Protein AF-0000000078827181 (afdb_homodimer)

pLDDT: mean 88.27, std 20.68, range [28.55, 98.75]

Foldseek 3Di:
DFWPLVLVQVCCCVPVVNDLVVVCVQLVHDSVLSVVCNVPRPNDDPSNLVSLVVSCVVVVHDSVSTGDDDDPPPPPPPPPPPPD/DFWPLVLVQVCCCVPVVNDLVVVCVQLVHDSVLSVVCNVPRPNDDPSNLVSLVVSCVVVVHDSPSTGDDDDPPPPPPPPPPPPD

Structure (mmCIF, N/CA/C/O backbone):
data_AF-0000000078827181-model_v1
#
loop_
_entity.id
_entity.type
_entity.pdbx_description
1 polymer 'Transcriptional regulator'
#
loop_
_atom_site.group_PDB
_atom_site.id
_atom_site.type_symbol
_atom_site.label_atom_id
_atom_site.label_alt_id
_atom_site.label_comp_id
_atom_site.label_asym_id
_atom_site.label_entity_id
_atom_site.label_seq_id
_atom_site.pdbx_PDB_ins_code
_atom_site.Cartn_x
_atom_site.Cartn_y
_atom_site.Cartn_z
_atom_site.occupancy
_atom_site.B_iso_or_equiv
_atom_site.auth_seq_id
_atom_site.auth_comp_id
_atom_site.auth_asym_id
_atom_site.auth_atom_id
_atom_site.pdbx_PDB_model_num
ATOM 1 N N . MET A 1 1 ? 6.668 -1.583 -2.387 1 94.75 1 MET A N 1
ATOM 2 C CA . MET A 1 1 ? 6.297 -0.2 -2.674 1 94.75 1 MET A CA 1
ATOM 3 C C . MET A 1 1 ? 7.082 0.768 -1.794 1 94.75 1 MET A C 1
ATOM 5 O O . MET A 1 1 ? 7.273 0.514 -0.604 1 94.75 1 MET A O 1
ATOM 9 N N . GLN A 1 2 ? 7.586 1.882 -2.453 1 96.88 2 GLN A N 1
ATOM 10 C CA . GLN A 1 2 ? 8.359 2.883 -1.728 1 96.88 2 GLN A CA 1
ATOM 11 C C . GLN A 1 2 ? 7.746 4.273 -1.888 1 96.88 2 GLN A C 1
ATOM 13 O O . GLN A 1 2 ? 7.141 4.574 -2.916 1 96.88 2 GLN A O 1
ATOM 18 N N . PRO A 1 3 ? 7.953 5.059 -0.818 1 98.25 3 PRO A N 1
ATOM 19 C CA . PRO A 1 3 ? 7.445 6.422 -0.966 1 98.25 3 PRO A CA 1
ATOM 20 C C . PRO A 1 3 ? 8.328 7.285 -1.868 1 98.25 3 PRO A C 1
ATOM 22 O O . PRO A 1 3 ? 9.555 7.156 -1.847 1 98.25 3 PRO A O 1
ATOM 25 N N . ASN A 1 4 ? 7.695 8.039 -2.68 1 98.31 4 ASN A N 1
ATOM 26 C CA . ASN A 1 4 ? 8.383 9.102 -3.408 1 98.31 4 ASN A CA 1
ATOM 27 C C . ASN A 1 4 ? 8.578 10.344 -2.541 1 98.31 4 ASN A C 1
ATOM 29 O O . ASN A 1 4 ? 7.754 11.258 -2.557 1 98.31 4 ASN A O 1
ATOM 33 N N . ILE A 1 5 ? 9.633 10.359 -1.898 1 98.44 5 ILE A N 1
ATOM 34 C CA . ILE A 1 5 ? 9.883 11.336 -0.843 1 98.44 5 ILE A CA 1
ATOM 35 C C . ILE A 1 5 ? 9.82 12.742 -1.422 1 98.44 5 ILE A C 1
ATOM 37 O O . ILE A 1 5 ? 9.234 13.648 -0.819 1 98.44 5 ILE A O 1
ATOM 41 N N . SER A 1 6 ? 10.492 12.922 -2.551 1 98.38 6 SER A N 1
ATOM 42 C CA . SER A 1 6 ? 10.508 14.242 -3.176 1 98.38 6 SER A CA 1
ATOM 43 C C . SER A 1 6 ? 9.086 14.719 -3.475 1 98.38 6 SER A C 1
ATOM 45 O O . SER A 1 6 ? 8.742 15.867 -3.178 1 98.38 6 SER A O 1
ATOM 47 N N . ALA A 1 7 ? 8.297 13.859 -4.035 1 98.69 7 ALA A N 1
ATOM 48 C CA . ALA A 1 7 ? 6.918 14.211 -4.355 1 98.69 7 ALA A CA 1
ATOM 49 C C . ALA A 1 7 ? 6.117 14.492 -3.088 1 98.69 7 ALA A C 1
ATOM 51 O O . ALA A 1 7 ? 5.289 15.406 -3.057 1 98.69 7 ALA A O 1
ATOM 52 N N . LEU A 1 8 ? 6.355 13.703 -2.031 1 98.69 8 LEU A N 1
ATOM 53 C CA . LEU A 1 8 ? 5.645 13.891 -0.771 1 98.69 8 LEU A CA 1
ATOM 54 C C . LEU A 1 8 ? 6.023 15.219 -0.126 1 98.69 8 LEU A C 1
ATOM 56 O O . LEU A 1 8 ? 5.164 15.93 0.394 1 98.69 8 LEU A O 1
ATOM 60 N N . ARG A 1 9 ? 7.281 15.531 -0.2 1 98.56 9 ARG A N 1
ATOM 61 C CA . ARG A 1 9 ? 7.719 16.812 0.338 1 98.56 9 ARG A CA 1
ATOM 62 C C . ARG A 1 9 ? 7.074 17.969 -0.418 1 98.56 9 ARG A C 1
ATOM 64 O O . ARG A 1 9 ? 6.664 18.969 0.187 1 98.56 9 ARG A O 1
ATOM 71 N N . ASN A 1 10 ? 7.023 17.844 -1.689 1 98.69 10 ASN A N 1
ATOM 72 C CA . ASN A 1 10 ? 6.359 18.859 -2.486 1 98.69 10 ASN A CA 1
ATOM 73 C C . ASN A 1 10 ? 4.883 19 -2.117 1 98.69 10 ASN A C 1
ATOM 75 O O . ASN A 1 10 ? 4.355 20.109 -2.033 1 98.69 10 ASN A O 1
ATOM 79 N N . LEU A 1 11 ? 4.246 17.875 -1.938 1 98.5 11 LEU A N 1
ATOM 80 C CA . LEU A 1 11 ? 2.854 17.875 -1.501 1 98.5 11 LEU A CA 1
ATOM 81 C C . LEU A 1 11 ? 2.695 18.625 -0.182 1 98.5 11 LEU A C 1
ATOM 83 O O . LEU A 1 11 ? 1.813 19.469 -0.051 1 98.5 11 LEU A O 1
ATOM 87 N N . VAL A 1 12 ? 3.572 18.328 0.792 1 98.5 12 VAL A N 1
ATOM 88 C CA . VAL A 1 12 ? 3.521 18.953 2.109 1 98.5 12 VAL A CA 1
ATOM 89 C C . VAL A 1 12 ? 3.754 20.453 1.978 1 98.5 12 VAL A C 1
ATOM 91 O O . VAL A 1 12 ? 3.061 21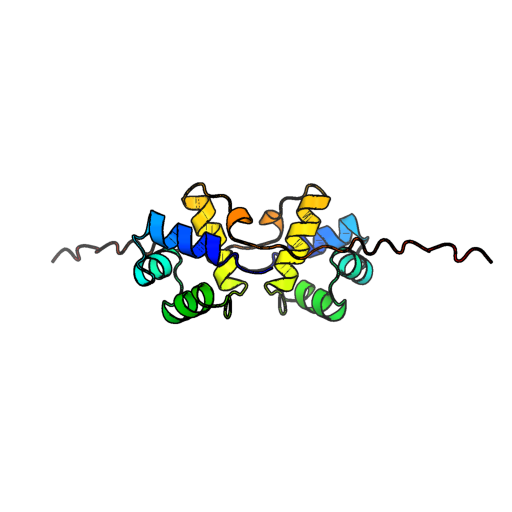.25 2.611 1 98.5 12 VAL A O 1
ATOM 94 N N . ASN A 1 13 ? 4.699 20.812 1.154 1 98.44 13 ASN A N 1
ATOM 95 C CA . ASN A 1 13 ? 4.992 22.234 0.947 1 98.44 13 ASN A CA 1
ATOM 96 C C . ASN A 1 13 ? 3.816 22.969 0.309 1 98.44 13 ASN A C 1
ATOM 98 O O . ASN A 1 13 ? 3.428 24.047 0.763 1 98.44 13 ASN A O 1
ATOM 102 N N . GLN A 1 14 ? 3.248 22.344 -0.664 1 97.81 14 GLN A N 1
ATOM 103 C CA . GLN A 1 14 ? 2.209 23 -1.454 1 97.81 14 GLN A CA 1
ATOM 104 C C . GLN A 1 14 ? 0.881 23.016 -0.703 1 97.81 14 GLN A C 1
ATOM 106 O O . GLN A 1 14 ? 0.169 24.031 -0.723 1 97.81 14 GLN A O 1
ATOM 111 N N . CYS A 1 15 ? 0.618 21.953 -0.008 1 97.62 15 CYS A N 1
ATOM 112 C CA . CYS A 1 15 ? -0.718 21.812 0.56 1 97.62 15 CYS A CA 1
ATOM 113 C C . CYS A 1 15 ? -0.724 22.172 2.041 1 97.62 15 CYS A C 1
ATOM 115 O O . CYS A 1 15 ? -1.771 22.5 2.6 1 97.62 15 CYS A O 1
ATOM 117 N N . PHE A 1 16 ? 0.403 22.141 2.645 1 97.94 16 PHE A N 1
ATOM 118 C CA . PHE A 1 16 ? 0.425 22.328 4.09 1 97.94 16 PHE A CA 1
ATOM 119 C C . PHE A 1 16 ? 1.469 23.375 4.477 1 97.94 16 PHE A C 1
ATOM 121 O O . PHE A 1 16 ? 1.865 23.453 5.641 1 97.94 16 PHE A O 1
ATOM 128 N N . LYS A 1 17 ? 1.974 24.062 3.504 1 97.94 17 LYS A N 1
ATOM 129 C CA . LYS A 1 17 ? 2.961 25.125 3.707 1 97.94 17 LYS A CA 1
ATOM 130 C C . LYS A 1 17 ? 4.184 24.594 4.457 1 97.94 17 LYS A C 1
ATOM 132 O O . LYS A 1 17 ? 4.703 25.266 5.352 1 97.94 17 LYS A O 1
ATOM 137 N N . GLY A 1 18 ? 4.523 23.391 4.203 1 97.56 18 GLY A N 1
ATOM 138 C CA . GLY A 1 18 ? 5.707 22.781 4.801 1 97.56 18 GLY A CA 1
ATOM 139 C C . GLY A 1 18 ? 5.465 22.266 6.203 1 97.56 18 GLY A C 1
ATOM 140 O O . GLY A 1 18 ? 6.375 21.719 6.836 1 97.56 18 GLY A O 1
ATOM 141 N N . ASN A 1 19 ? 4.246 22.312 6.691 1 97.88 19 ASN A N 1
ATOM 142 C CA . ASN A 1 19 ? 3.914 21.875 8.047 1 97.88 19 ASN A CA 1
ATOM 143 C C . ASN A 1 19 ? 3.664 20.375 8.109 1 97.88 19 ASN A C 1
ATOM 145 O O . ASN A 1 19 ? 2.588 19.906 7.734 1 97.88 19 ASN A O 1
ATOM 149 N N . LYS A 1 20 ? 4.621 19.656 8.695 1 97.38 20 LYS A N 1
ATOM 150 C CA . LYS A 1 20 ? 4.559 18.203 8.773 1 97.38 20 LYS A CA 1
ATOM 151 C C . LYS A 1 20 ? 3.449 17.75 9.719 1 97.38 20 LYS A C 1
ATOM 153 O O . LYS A 1 20 ? 2.811 16.719 9.484 1 97.38 20 LYS A O 1
ATOM 158 N N . THR A 1 21 ? 3.232 18.531 10.727 1 97.5 21 THR A N 1
ATOM 159 C CA . THR A 1 21 ? 2.191 18.219 11.703 1 97.5 21 THR A CA 1
ATOM 160 C C . THR A 1 21 ? 0.813 18.25 11.047 1 97.5 21 THR A C 1
ATOM 162 O O . THR A 1 21 ? -0.001 17.344 11.258 1 97.5 21 THR A O 1
ATOM 165 N N . SER A 1 22 ? 0.588 19.25 10.266 1 97.81 22 SER A N 1
ATOM 166 C CA . SER A 1 22 ? -0.69 19.375 9.578 1 97.81 22 SER A CA 1
ATOM 167 C C . SER A 1 22 ? -0.9 18.219 8.602 1 97.81 22 SER A C 1
ATOM 16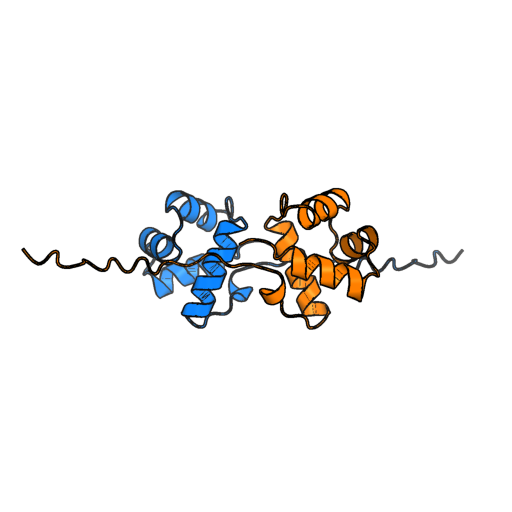9 O O . SER A 1 22 ? -2.01 17.688 8.484 1 97.81 22 SER A O 1
ATOM 171 N N . PHE A 1 23 ? 0.137 17.844 7.93 1 98 23 PHE A N 1
ATOM 172 C CA . PHE A 1 23 ? 0.066 16.719 7.012 1 98 23 PHE A CA 1
ATOM 173 C C . PHE A 1 23 ? -0.24 15.43 7.762 1 98 23 PHE A C 1
ATOM 175 O O . PHE A 1 23 ? -1.102 14.648 7.344 1 98 23 PHE A O 1
ATOM 182 N N . ALA A 1 24 ? 0.464 15.211 8.867 1 97.75 24 ALA A N 1
ATOM 183 C CA . ALA A 1 24 ? 0.248 14.031 9.695 1 97.75 24 ALA A CA 1
ATOM 184 C C . ALA A 1 24 ? -1.204 13.938 10.156 1 97.75 24 ALA A C 1
ATOM 186 O O . ALA A 1 24 ? -1.816 12.867 10.094 1 97.75 24 ALA A O 1
ATOM 187 N N . LEU A 1 25 ? -1.706 15.07 10.523 1 96.69 25 LEU A N 1
ATOM 188 C CA . LEU A 1 25 ? -3.09 15.141 10.977 1 96.69 25 LEU A CA 1
ATOM 189 C C . LEU A 1 25 ? -4.055 14.812 9.844 1 96.69 25 LEU A C 1
ATOM 191 O O . LEU A 1 25 ? -5.035 14.094 10.039 1 96.69 25 LEU A O 1
ATOM 195 N N . ALA A 1 26 ? -3.719 15.305 8.688 1 96.5 26 ALA A N 1
ATOM 196 C CA . ALA A 1 26 ? -4.562 15.055 7.523 1 96.5 26 ALA A CA 1
ATOM 197 C C . ALA A 1 26 ? -4.602 13.57 7.18 1 96.5 26 ALA A C 1
ATOM 199 O O . ALA A 1 26 ? -5.637 13.047 6.754 1 96.5 26 ALA A O 1
ATOM 200 N N . LEU A 1 27 ? -3.523 12.93 7.387 1 96.81 27 LEU A N 1
ATOM 201 C CA . LEU A 1 27 ? -3.439 11.508 7.07 1 96.81 27 LEU A CA 1
ATOM 202 C C . LEU A 1 27 ? -3.943 10.656 8.234 1 96.81 27 LEU A C 1
ATOM 204 O O . LEU A 1 27 ? -4.285 9.484 8.055 1 96.81 27 LEU A O 1
ATOM 208 N N . GLY A 1 28 ? -3.916 11.219 9.383 1 95.56 28 GLY A N 1
ATOM 209 C CA . GLY A 1 28 ? -4.211 10.445 10.578 1 95.56 28 GLY A CA 1
ATOM 210 C C . GLY A 1 28 ? -3.07 9.539 10.992 1 95.56 28 GLY A C 1
ATOM 211 O O . GLY A 1 28 ? -3.291 8.383 11.375 1 95.56 28 GLY A O 1
ATOM 212 N N . ILE A 1 29 ? -1.877 10.039 10.867 1 95.75 29 ILE A N 1
ATOM 213 C CA . ILE A 1 29 ? -0.68 9.289 11.234 1 95.75 29 ILE A CA 1
ATOM 214 C C . ILE A 1 29 ? 0.156 10.102 12.219 1 95.75 29 ILE A C 1
ATOM 216 O O . ILE A 1 29 ? -0.024 11.32 12.336 1 95.75 29 ILE A O 1
ATOM 220 N N . ASP A 1 30 ? 0.972 9.406 12.938 1 95.75 30 ASP A N 1
ATOM 221 C CA . ASP A 1 30 ? 1.841 10.047 13.922 1 95.75 30 ASP A CA 1
ATOM 222 C C . ASP A 1 30 ? 2.846 10.977 13.234 1 95.75 30 ASP A C 1
ATOM 224 O O . ASP A 1 30 ? 3.422 10.625 12.203 1 95.75 30 ASP A O 1
ATOM 228 N N . ARG A 1 31 ? 3.041 12.117 13.875 1 96.62 31 ARG A N 1
ATOM 229 C CA . ARG A 1 31 ? 3.957 13.117 13.328 1 96.62 31 ARG A CA 1
ATOM 230 C C . ARG A 1 31 ? 5.375 12.555 13.234 1 96.62 31 ARG A C 1
ATOM 232 O O . ARG A 1 31 ? 6.098 12.844 12.281 1 96.62 31 ARG A O 1
ATOM 239 N N . GLY A 1 32 ? 5.754 11.812 14.297 1 97.75 32 GLY A N 1
ATOM 240 C CA . GLY A 1 32 ? 7.07 11.195 14.266 1 97.75 32 GLY A CA 1
ATOM 241 C C . GLY A 1 32 ? 7.266 10.266 13.086 1 97.75 32 GLY A C 1
ATOM 242 O O . GLY A 1 32 ? 8.32 10.273 12.453 1 97.75 32 GLY A O 1
ATOM 243 N N . GLN A 1 33 ? 6.277 9.484 12.805 1 97.5 33 GLN A N 1
ATOM 244 C CA . GLN A 1 33 ? 6.316 8.594 11.648 1 97.5 33 GLN A CA 1
ATOM 245 C C . GLN A 1 33 ? 6.418 9.375 10.344 1 97.5 33 GLN A C 1
ATOM 247 O O . GLN A 1 33 ? 7.215 9.039 9.469 1 97.5 33 GLN A O 1
ATOM 252 N N . VAL A 1 34 ? 5.652 10.43 10.242 1 97.69 34 VAL A N 1
ATOM 253 C CA . VAL A 1 34 ? 5.672 11.266 9.055 1 97.69 34 VAL A CA 1
ATOM 254 C C . VAL A 1 34 ? 7.062 11.867 8.859 1 97.69 34 VAL A C 1
ATOM 256 O O . VAL A 1 34 ? 7.594 11.883 7.75 1 97.69 34 VAL A O 1
ATOM 259 N N . SER A 1 35 ? 7.609 12.391 9.898 1 97.94 35 SER A N 1
ATOM 260 C CA . SER A 1 35 ? 8.938 13 9.82 1 97.94 35 SER A CA 1
ATOM 261 C C . SER A 1 35 ? 9.969 12.008 9.297 1 97.94 35 SER A C 1
ATOM 263 O O . SER A 1 35 ? 10.789 12.352 8.445 1 97.94 35 SER A O 1
ATOM 265 N N . LYS A 1 36 ? 9.93 10.773 9.75 1 97.81 36 LYS A N 1
ATOM 266 C CA . LYS A 1 36 ? 10.852 9.734 9.312 1 97.81 36 LYS A CA 1
ATOM 267 C C . LYS A 1 36 ? 10.641 9.398 7.84 1 97.81 36 LYS A C 1
ATOM 269 O O . LYS A 1 36 ? 11.609 9.266 7.082 1 97.81 36 LYS A O 1
ATOM 274 N N . ILE A 1 37 ? 9.438 9.281 7.527 1 98.06 37 ILE A N 1
ATOM 275 C CA . ILE A 1 37 ? 9.109 8.938 6.148 1 98.06 37 ILE A CA 1
ATOM 276 C C . ILE A 1 37 ? 9.609 10.031 5.207 1 98.06 37 ILE A C 1
ATOM 278 O O . ILE A 1 37 ? 10.227 9.742 4.18 1 98.06 37 ILE A O 1
ATOM 282 N N . LEU A 1 38 ? 9.391 11.281 5.566 1 98.25 38 LEU A N 1
ATOM 283 C CA . LEU A 1 38 ? 9.766 12.398 4.711 1 98.25 38 LEU A CA 1
ATOM 284 C C . LEU A 1 38 ? 11.281 12.578 4.688 1 98.25 38 LEU A C 1
ATOM 286 O O . LEU A 1 38 ? 11.82 13.234 3.791 1 98.25 38 LEU A O 1
ATOM 290 N N . LYS A 1 39 ? 11.898 12.109 5.703 1 97.69 39 LYS A N 1
ATOM 291 C CA . LYS A 1 39 ? 13.352 12.234 5.773 1 97.69 39 LYS A CA 1
ATOM 292 C C . LYS A 1 39 ? 14.031 11.203 4.879 1 97.69 39 LYS A C 1
ATOM 294 O O . LYS A 1 39 ? 14.875 11.555 4.055 1 97.69 39 LYS A O 1
ATOM 299 N N . ASP A 1 40 ? 13.594 9.93 4.996 1 96.88 40 ASP A N 1
ATOM 300 C CA . ASP A 1 40 ? 14.344 8.906 4.266 1 96.88 40 ASP A CA 1
ATOM 301 C C . ASP A 1 40 ? 13.43 7.758 3.84 1 96.88 40 ASP A C 1
ATOM 303 O O . ASP A 1 40 ? 13.898 6.758 3.293 1 96.88 40 ASP A O 1
ATOM 307 N N . GLY A 1 41 ? 12.289 7.844 4.066 1 96.81 41 GLY A N 1
ATOM 308 C CA . GLY A 1 41 ? 11.352 6.844 3.59 1 96.81 41 GLY A CA 1
ATOM 309 C C . GLY A 1 41 ? 11.125 5.715 4.578 1 96.81 41 GLY A C 1
ATOM 310 O O . GLY A 1 41 ? 10.242 4.875 4.379 1 96.81 41 GLY A O 1
ATOM 311 N N . THR A 1 42 ? 11.867 5.84 5.625 1 94 42 THR A N 1
ATOM 312 C CA . THR A 1 42 ? 11.734 4.781 6.617 1 94 42 THR A CA 1
ATOM 313 C C . THR A 1 42 ? 10.406 4.906 7.367 1 94 42 THR A C 1
ATOM 315 O O . THR A 1 42 ? 9.938 6.02 7.617 1 94 42 THR A O 1
ATOM 318 N N . GLY A 1 43 ? 9.688 3.779 7.586 1 92.88 43 GLY A N 1
ATOM 319 C CA . GLY A 1 43 ? 8.445 3.797 8.336 1 92.88 43 GLY A CA 1
ATOM 320 C C . GLY A 1 43 ? 7.215 3.812 7.449 1 92.88 43 GLY A C 1
ATOM 321 O O . GLY A 1 43 ? 6.086 3.793 7.945 1 92.88 43 GLY A O 1
ATOM 322 N N . ALA A 1 44 ? 7.477 3.869 6.137 1 96.44 44 ALA A N 1
ATOM 323 C CA . ALA A 1 44 ? 6.348 3.809 5.211 1 96.44 44 ALA A CA 1
ATOM 324 C C . ALA A 1 44 ? 5.867 2.371 5.023 1 96.44 44 ALA A C 1
ATOM 326 O O . ALA A 1 44 ? 6.453 1.613 4.246 1 96.44 44 ALA A O 1
ATOM 327 N N . GLY A 1 45 ? 4.871 2.025 5.742 1 95.06 45 GLY A N 1
ATOM 328 C CA . GLY A 1 45 ? 4.27 0.708 5.617 1 95.06 45 GLY A CA 1
ATOM 329 C C . GLY A 1 45 ? 2.844 0.75 5.098 1 95.06 45 GLY A C 1
ATOM 330 O O . GLY A 1 45 ? 2.402 1.771 4.566 1 95.06 45 GLY A O 1
ATOM 331 N N . ALA A 1 46 ? 2.172 -0.332 5.281 1 95.56 46 ALA A N 1
ATOM 332 C CA . ALA A 1 46 ? 0.816 -0.491 4.762 1 95.56 46 ALA A CA 1
ATOM 333 C C . ALA A 1 46 ? -0.122 0.563 5.344 1 95.56 46 ALA A C 1
ATOM 335 O O . ALA A 1 46 ? -1.003 1.071 4.648 1 95.56 46 ALA A O 1
ATOM 336 N N . GLN A 1 47 ? 0.125 0.836 6.609 1 94.56 47 GLN A N 1
ATOM 337 C CA . GLN A 1 47 ? -0.719 1.849 7.238 1 94.56 47 GLN A CA 1
ATOM 338 C C . GLN A 1 47 ? -0.558 3.201 6.551 1 94.56 47 GLN A C 1
ATOM 340 O O . GLN A 1 47 ? -1.548 3.852 6.207 1 94.56 47 GLN A O 1
ATOM 345 N N . PHE A 1 48 ? 0.666 3.613 6.344 1 96.94 48 PHE A N 1
ATOM 346 C CA . PHE A 1 48 ? 0.944 4.898 5.715 1 96.94 48 PHE A CA 1
ATOM 347 C C . PHE A 1 48 ? 0.384 4.941 4.301 1 96.94 48 PHE A C 1
ATOM 349 O O . PHE A 1 48 ? -0.318 5.887 3.934 1 96.94 48 PHE A O 1
ATOM 356 N N . PHE A 1 49 ? 0.685 3.936 3.551 1 98 49 PHE A N 1
ATOM 357 C CA . PHE A 1 49 ? 0.264 3.943 2.154 1 98 49 PHE A CA 1
ATOM 358 C C . PHE A 1 49 ? -1.256 3.9 2.047 1 98 49 PHE A C 1
ATOM 360 O O . PHE A 1 49 ? -1.837 4.512 1.146 1 98 49 PHE A O 1
ATOM 367 N N . GLY A 1 50 ? -1.94 3.191 2.957 1 97.75 50 GLY A N 1
ATOM 368 C CA . GLY A 1 50 ? -3.395 3.201 2.975 1 97.75 50 GLY A CA 1
ATOM 369 C C . GLY A 1 50 ? -3.979 4.57 3.266 1 97.75 50 GLY A C 1
ATOM 370 O O . GLY A 1 50 ? -4.898 5.02 2.576 1 97.75 50 GLY A O 1
ATOM 371 N N . LYS A 1 51 ? -3.451 5.184 4.258 1 97.69 51 LYS A N 1
ATOM 372 C CA . LYS A 1 51 ? -3.914 6.516 4.629 1 97.69 51 LYS A CA 1
ATOM 373 C C . LYS A 1 51 ? -3.617 7.527 3.523 1 97.69 51 LYS A C 1
ATOM 375 O O . LYS A 1 51 ? -4.438 8.406 3.242 1 97.69 51 LYS A O 1
ATOM 380 N N . LEU A 1 52 ? -2.453 7.391 2.91 1 98 52 LEU A N 1
ATOM 381 C CA . LEU A 1 52 ? -2.096 8.266 1.798 1 98 52 LEU A CA 1
ATOM 382 C C . LEU A 1 52 ? -3.047 8.07 0.623 1 98 52 LEU A C 1
ATOM 384 O O . LEU A 1 52 ? -3.445 9.039 -0.028 1 98 52 LEU A O 1
ATOM 388 N N . MET A 1 53 ? -3.373 6.848 0.388 1 98.25 53 MET A N 1
ATOM 389 C CA . MET A 1 53 ? -4.301 6.551 -0.699 1 98.25 53 MET A CA 1
ATOM 390 C C . MET A 1 53 ? -5.656 7.203 -0.45 1 98.25 53 MET A C 1
ATOM 392 O O . MET A 1 53 ? -6.223 7.828 -1.347 1 98.25 53 MET A O 1
ATOM 396 N N . VAL A 1 54 ? -6.152 7.078 0.735 1 97.56 54 VAL A N 1
ATOM 397 C CA . VAL A 1 54 ? -7.422 7.695 1.096 1 97.56 54 VAL A CA 1
ATOM 398 C C . VAL A 1 54 ? -7.324 9.211 0.937 1 97.56 54 VAL A C 1
ATOM 400 O O . VAL A 1 54 ? -8.227 9.844 0.378 1 97.56 54 VAL A O 1
ATOM 403 N N . TYR A 1 55 ? -6.273 9.734 1.396 1 97.5 55 TYR A N 1
ATOM 404 C CA . TYR A 1 55 ? -6.059 11.172 1.254 1 97.5 55 TYR A CA 1
ATOM 405 C C . TYR A 1 55 ? -6.086 11.586 -0.213 1 97.5 55 TYR A C 1
ATOM 407 O O . TYR A 1 55 ? -6.719 12.578 -0.572 1 97.5 55 TYR A O 1
ATOM 415 N N . CYS A 1 56 ? -5.367 10.867 -1.041 1 97.75 56 CYS A N 1
ATOM 416 C CA . CYS A 1 56 ? -5.312 11.172 -2.467 1 97.75 56 CYS A CA 1
ATOM 417 C C . CYS A 1 56 ? -6.703 11.109 -3.09 1 97.75 56 CYS A C 1
ATOM 419 O O . CYS A 1 56 ? -7.074 11.984 -3.879 1 97.75 56 CYS A O 1
ATOM 421 N N . GLU A 1 57 ? -7.445 10.148 -2.742 1 96.31 57 GLU A N 1
ATOM 422 C CA . GLU A 1 57 ? -8.797 10.008 -3.271 1 96.31 57 GLU A CA 1
ATOM 423 C C . GLU A 1 57 ? -9.68 11.188 -2.857 1 96.31 57 GLU A C 1
ATOM 425 O O . GLU A 1 57 ? -10.414 11.734 -3.68 1 96.31 57 GLU A O 1
ATOM 430 N N . ASN A 1 58 ? -9.555 11.516 -1.634 1 96 58 ASN A N 1
ATOM 431 C CA . ASN A 1 58 ? -10.383 12.586 -1.102 1 96 58 ASN A CA 1
ATOM 432 C C . ASN A 1 58 ? -9.992 13.945 -1.689 1 96 58 ASN A C 1
ATOM 434 O O . ASN A 1 58 ? -10.797 14.875 -1.697 1 96 58 ASN A O 1
ATOM 438 N N . ASN A 1 59 ? -8.812 14.039 -2.17 1 97.06 59 ASN A N 1
ATOM 439 C CA . ASN A 1 59 ? -8.32 15.328 -2.652 1 97.06 59 ASN A CA 1
ATOM 440 C C . ASN A 1 59 ? -8.039 15.297 -4.152 1 97.06 59 ASN A C 1
ATOM 442 O O . ASN A 1 59 ? -7.395 16.188 -4.688 1 97.06 59 ASN A O 1
ATOM 446 N N . GLU A 1 60 ? -8.516 14.227 -4.824 1 97.12 60 GLU A N 1
ATOM 447 C CA . GLU A 1 60 ? -8.414 14.062 -6.27 1 97.12 60 GLU A CA 1
ATOM 448 C C . GLU A 1 60 ? -6.957 14.125 -6.727 1 97.12 60 GLU A C 1
ATOM 450 O O . GLU A 1 60 ? -6.633 14.82 -7.691 1 97.12 60 GLU A O 1
ATOM 455 N N . LEU A 1 61 ? -6.098 13.539 -5.977 1 98 61 LEU A N 1
ATOM 456 C CA . LEU A 1 61 ? -4.691 13.383 -6.328 1 98 61 LEU A CA 1
ATOM 457 C C . LEU A 1 61 ? -4.414 11.969 -6.832 1 98 61 LEU A C 1
ATOM 459 O O . LEU A 1 61 ? -5.125 11.023 -6.469 1 98 61 LEU A O 1
ATOM 463 N N . ASN A 1 62 ? -3.4 11.867 -7.621 1 97.94 62 ASN A N 1
ATOM 464 C CA . ASN A 1 62 ? -2.99 10.555 -8.102 1 97.94 62 ASN A CA 1
ATOM 465 C C . ASN A 1 62 ? -2.016 9.883 -7.141 1 97.94 62 ASN A C 1
ATOM 467 O O . ASN A 1 62 ? -0.854 10.281 -7.043 1 97.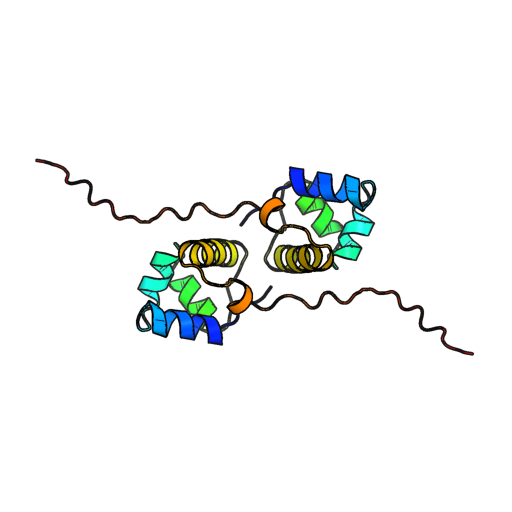94 62 ASN A O 1
ATOM 471 N N . PHE A 1 63 ? -2.457 8.922 -6.523 1 98.12 63 PHE A N 1
ATOM 472 C CA . PHE A 1 63 ? -1.68 8.172 -5.543 1 98.12 63 PHE A CA 1
ATOM 473 C C . PHE A 1 63 ? -0.345 7.734 -6.133 1 98.12 63 PHE A C 1
ATOM 475 O O . PHE A 1 63 ? 0.683 7.773 -5.453 1 98.12 63 PHE A O 1
ATOM 482 N N . LYS A 1 64 ? -0.311 7.398 -7.34 1 97.56 64 LYS A N 1
ATOM 483 C CA . LYS A 1 64 ? 0.873 6.84 -7.984 1 97.56 64 LYS A CA 1
ATOM 484 C C . LYS A 1 64 ? 1.977 7.883 -8.109 1 97.56 64 LYS A C 1
ATOM 486 O O . LYS A 1 64 ? 3.145 7.543 -8.312 1 97.56 64 LYS A O 1
ATOM 491 N N . ASP A 1 65 ? 1.636 9.125 -8.008 1 98.19 65 ASP A N 1
ATOM 492 C CA . ASP A 1 65 ? 2.637 10.188 -8.062 1 98.19 65 ASP A CA 1
ATOM 493 C C . ASP A 1 65 ? 3.506 10.188 -6.809 1 98.19 65 ASP A C 1
ATOM 4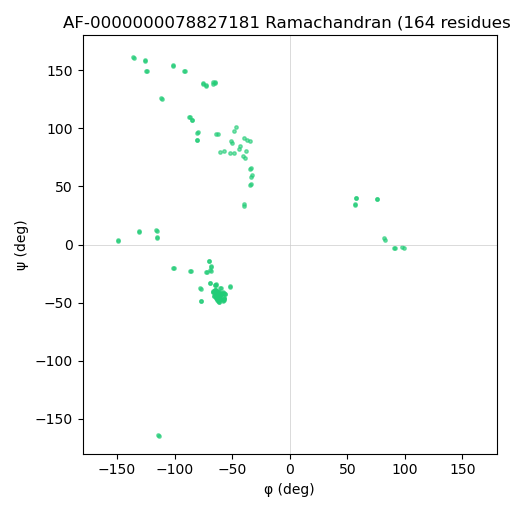95 O O . ASP A 1 65 ? 4.594 10.766 -6.797 1 98.19 65 ASP A O 1
ATOM 499 N N . PHE A 1 66 ? 3.055 9.477 -5.793 1 98.62 66 PHE A N 1
ATOM 500 C CA . PHE A 1 66 ? 3.688 9.633 -4.488 1 98.62 66 PHE A CA 1
ATOM 501 C C . PHE A 1 66 ? 4.375 8.344 -4.062 1 98.62 66 PHE A C 1
ATOM 503 O O . PHE A 1 66 ? 4.883 8.242 -2.941 1 98.62 66 PHE A O 1
ATOM 510 N N . ILE A 1 67 ? 4.359 7.367 -5.023 1 98.31 67 ILE A N 1
ATOM 511 C CA . ILE A 1 67 ? 4.961 6.086 -4.676 1 98.31 67 ILE A CA 1
ATOM 512 C C . ILE A 1 67 ? 5.836 5.594 -5.824 1 98.31 67 ILE A C 1
ATOM 514 O O . ILE A 1 67 ? 5.73 6.09 -6.949 1 98.31 67 ILE A O 1
ATOM 518 N N . PHE A 1 68 ? 6.734 4.68 -5.488 1 97.25 68 PHE A N 1
ATOM 519 C CA . PHE A 1 68 ? 7.438 3.834 -6.445 1 97.25 68 PHE A CA 1
ATOM 520 C C . PHE A 1 68 ? 6.988 2.383 -6.316 1 97.25 68 PHE A C 1
ATOM 522 O O . PHE A 1 68 ? 7.012 1.813 -5.227 1 97.25 68 PHE A O 1
ATOM 529 N N . LEU A 1 69 ? 6.555 1.816 -7.41 1 96.44 69 LEU A N 1
ATOM 530 C CA . LEU A 1 69 ? 6.125 0.423 -7.406 1 96.44 69 LEU A CA 1
ATOM 531 C C . LEU A 1 69 ? 7.285 -0.507 -7.738 1 96.44 69 LEU A C 1
ATOM 533 O O . LEU A 1 69 ? 8.227 -0.107 -8.43 1 96.44 69 LEU A O 1
ATOM 537 N N . PRO A 1 70 ? 7.203 -1.701 -7.172 1 92.31 70 PRO A N 1
ATOM 538 C CA . PRO A 1 70 ? 8.273 -2.65 -7.469 1 92.31 70 PRO A CA 1
ATOM 539 C C . PRO A 1 70 ? 8.289 -3.088 -8.93 1 92.31 70 PRO A C 1
ATOM 541 O O . PRO A 1 70 ? 7.246 -3.088 -9.586 1 92.31 70 PRO A O 1
ATOM 544 N N . ASN A 1 71 ? 9.461 -3.174 -9.539 1 78.06 71 ASN A N 1
ATOM 545 C CA . ASN A 1 71 ? 9.578 -3.672 -10.906 1 78.06 71 ASN A CA 1
ATOM 546 C C . ASN A 1 71 ? 9.109 -5.121 -11.016 1 78.06 71 ASN A C 1
ATOM 548 O O . ASN A 1 71 ? 9.453 -5.953 -10.172 1 78.06 71 ASN A O 1
ATOM 552 N N . CYS A 1 72 ? 7.91 -5.312 -11.367 1 54.06 72 CYS A N 1
ATOM 553 C CA . CYS A 1 72 ? 7.535 -6.707 -11.57 1 54.06 72 CYS A CA 1
ATOM 554 C C . CYS A 1 72 ? 8.43 -7.367 -12.609 1 54.06 72 CYS A C 1
ATOM 556 O O . CYS A 1 72 ? 8.602 -6.848 -13.711 1 54.06 72 CYS A O 1
ATOM 558 N N . VAL A 1 73 ? 9.594 -7.781 -12.258 1 48.78 73 VAL A N 1
ATOM 559 C CA . VAL A 1 73 ? 10.32 -8.547 -13.266 1 48.78 73 VAL A CA 1
ATOM 560 C C . VAL A 1 73 ? 9.406 -9.625 -13.859 1 48.78 73 VAL A C 1
ATOM 562 O O . VAL A 1 73 ? 8.844 -10.438 -13.125 1 48.78 73 VAL A O 1
ATOM 565 N N . PRO A 1 74 ? 8.844 -9.328 -14.992 1 47.19 74 PRO A N 1
ATOM 566 C CA . PRO A 1 74 ? 8.234 -10.516 -15.594 1 47.19 74 PRO A CA 1
ATOM 567 C C . PRO A 1 74 ? 9.133 -11.75 -15.508 1 47.19 74 PRO A C 1
ATOM 569 O O . PRO A 1 74 ? 10.336 -11.664 -15.766 1 47.19 74 PRO A O 1
ATOM 572 N N . THR A 1 75 ? 9.023 -12.438 -14.32 1 40.09 75 THR A N 1
ATOM 573 C CA . THR A 1 75 ? 9.797 -13.664 -14.422 1 40.09 75 THR A CA 1
ATOM 574 C C . THR A 1 75 ? 9.648 -14.297 -15.805 1 40.09 75 THR A C 1
ATOM 576 O O . THR A 1 75 ? 8.656 -14.961 -16.078 1 40.09 75 THR A O 1
ATOM 579 N N . ARG A 1 76 ? 9.531 -13.508 -16.797 1 41.59 76 ARG A N 1
ATOM 580 C CA . ARG A 1 76 ? 9.664 -14.312 -18.016 1 41.59 76 ARG A CA 1
ATOM 581 C C . ARG A 1 76 ? 10.906 -15.188 -17.953 1 41.59 76 ARG A C 1
ATOM 583 O O . ARG A 1 76 ? 12.016 -14.688 -17.75 1 41.59 76 ARG A O 1
ATOM 590 N N . THR A 1 77 ? 10.711 -16.406 -17.344 1 38.97 77 THR A N 1
ATOM 591 C CA . THR A 1 77 ? 11.641 -17.469 -17.719 1 38.97 77 THR A CA 1
ATOM 592 C C . THR A 1 77 ? 12.055 -17.344 -19.188 1 38.97 77 THR A C 1
ATOM 594 O O . THR A 1 77 ? 11.258 -17.609 -20.094 1 38.97 77 THR A O 1
ATOM 597 N N . LYS A 1 78 ? 12.492 -16.234 -19.609 1 36.62 78 LYS A N 1
ATOM 598 C CA . LYS A 1 78 ? 13.164 -16.344 -20.891 1 36.62 78 LYS A CA 1
ATOM 599 C C . LYS A 1 78 ? 14.18 -17.5 -20.875 1 36.62 78 LYS A C 1
ATOM 601 O O . LYS A 1 78 ? 15.156 -17.453 -20.125 1 36.62 78 LYS A O 1
ATOM 606 N N . ASN A 1 79 ? 13.719 -18.812 -21.031 1 34.34 79 ASN A N 1
ATOM 607 C CA . ASN A 1 79 ? 14.602 -19.859 -21.547 1 34.34 79 ASN A CA 1
ATOM 608 C C . ASN A 1 79 ? 15.602 -19.312 -22.562 1 34.34 79 ASN A C 1
ATOM 610 O O . ASN A 1 79 ? 15.227 -18.906 -23.656 1 34.34 79 ASN A O 1
ATOM 614 N N . GLU A 1 80 ? 16.422 -18.406 -22.203 1 37.84 80 GLU A N 1
ATOM 615 C CA . GLU A 1 80 ? 17.609 -18.25 -23.047 1 37.84 80 GLU A CA 1
ATOM 616 C C . GLU A 1 80 ? 18.062 -19.609 -23.594 1 37.84 80 GLU A C 1
ATOM 618 O O . GLU A 1 80 ? 18.359 -20.531 -22.828 1 37.84 80 GLU A O 1
ATOM 623 N N . GLU A 1 81 ? 17.547 -20.062 -24.766 1 36.84 81 GLU A N 1
ATOM 624 C CA . GLU A 1 81 ? 18.141 -21.047 -25.656 1 36.84 81 GLU A CA 1
ATOM 625 C C . GLU A 1 81 ? 19.672 -20.938 -25.656 1 36.84 81 GLU A C 1
ATOM 627 O O . GLU A 1 81 ? 20.219 -19.922 -26.062 1 36.84 81 GLU A O 1
ATOM 632 N N . VAL A 1 82 ? 20.312 -21.203 -24.578 1 41.25 82 VAL A N 1
ATOM 633 C CA . VAL A 1 82 ? 21.719 -21.547 -24.734 1 41.25 82 VAL A CA 1
ATOM 634 C C . VAL A 1 82 ? 21.906 -22.406 -25.969 1 41.25 82 VAL A C 1
ATOM 636 O O . VAL A 1 82 ? 21.406 -23.531 -26.031 1 41.25 82 VAL A O 1
ATOM 639 N N . ALA A 1 83 ? 21.844 -21.875 -27.234 1 38.41 83 ALA A N 1
ATOM 640 C CA . ALA A 1 83 ? 22.391 -22.453 -28.453 1 38.41 83 ALA A CA 1
ATOM 641 C C . ALA A 1 83 ? 23.75 -23.094 -28.172 1 38.41 83 ALA A C 1
ATOM 643 O O . ALA A 1 83 ? 24.672 -22.422 -27.688 1 38.41 83 ALA A O 1
ATOM 644 N N . SER A 1 84 ? 23.75 -24.406 -27.844 1 29.78 84 SER A N 1
ATOM 645 C CA . SER A 1 84 ? 24.906 -25.203 -28.25 1 29.78 84 SER A CA 1
ATOM 646 C C . SER A 1 84 ? 25.203 -25.031 -29.734 1 29.78 84 SER A C 1
ATOM 648 O O . SER A 1 84 ? 24.281 -24.938 -30.562 1 29.78 84 SER A O 1
ATOM 650 N N . MET B 1 1 ? -3.852 -0.22 5.57 1 94.69 1 MET B N 1
ATOM 651 C CA . MET B 1 1 ? -4.445 -0.997 4.488 1 94.69 1 MET B CA 1
ATOM 652 C C . MET B 1 1 ? -4.395 -2.49 4.797 1 94.69 1 MET B C 1
ATOM 654 O O . MET B 1 1 ? -3.393 -2.986 5.312 1 94.69 1 MET B O 1
ATOM 658 N N . GLN B 1 2 ? -5.566 -3.189 4.508 1 96.81 2 GLN B N 1
ATOM 659 C CA . GLN B 1 2 ? -5.656 -4.621 4.766 1 96.81 2 GLN B CA 1
ATOM 660 C C . GLN B 1 2 ? -6.047 -5.387 3.506 1 96.81 2 GLN B C 1
ATOM 662 O O . GLN B 1 2 ? -6.766 -4.859 2.652 1 96.81 2 GLN B O 1
ATOM 667 N N . PRO B 1 3 ? -5.531 -6.621 3.467 1 98.25 3 PRO B N 1
ATOM 668 C CA . PRO B 1 3 ? -5.945 -7.41 2.303 1 98.25 3 PRO B CA 1
ATOM 669 C C . PRO B 1 3 ? -7.379 -7.922 2.416 1 98.25 3 PRO B C 1
ATOM 671 O O . PRO B 1 3 ? -7.824 -8.281 3.51 1 98.25 3 PRO B O 1
ATOM 674 N N . ASN B 1 4 ? -8.062 -7.852 1.344 1 98.31 4 ASN B N 1
ATOM 675 C CA . ASN B 1 4 ? -9.344 -8.539 1.225 1 98.31 4 ASN B CA 1
ATOM 676 C C . ASN B 1 4 ? -9.164 -10.016 0.9 1 98.31 4 ASN B C 1
ATOM 678 O O . ASN B 1 4 ? -9.172 -10.406 -0.269 1 98.31 4 ASN B O 1
ATOM 682 N N . ILE B 1 5 ? -9.078 -10.75 1.893 1 98.44 5 ILE B N 1
ATOM 683 C CA . ILE B 1 5 ? -8.664 -12.148 1.778 1 98.44 5 ILE B CA 1
ATOM 684 C C . ILE B 1 5 ? -9.641 -12.906 0.882 1 98.44 5 ILE B C 1
ATOM 686 O O . ILE B 1 5 ? -9.227 -13.695 0.031 1 98.44 5 ILE B O 1
ATOM 690 N N . SER B 1 6 ? -10.922 -12.703 1.135 1 98.38 6 SER B N 1
ATOM 691 C CA . SER B 1 6 ? -11.93 -13.391 0.335 1 98.38 6 SER B CA 1
ATOM 692 C C . SER B 1 6 ? -11.766 -13.078 -1.148 1 98.38 6 SER B C 1
ATOM 694 O O . SER B 1 6 ? -11.789 -13.984 -1.983 1 98.38 6 SER B O 1
ATOM 696 N N . ALA B 1 7 ?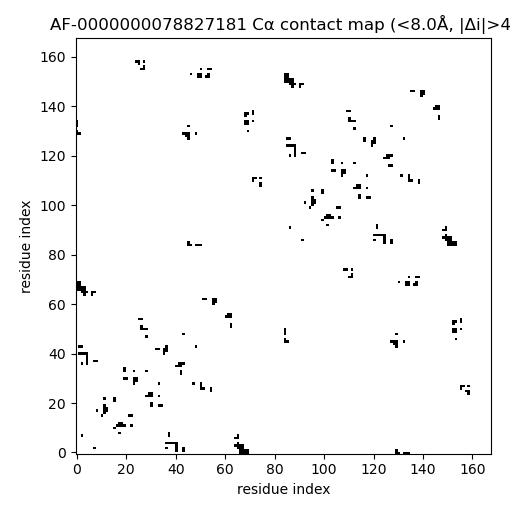 -11.586 -11.844 -1.464 1 98.69 7 ALA B N 1
ATOM 697 C CA . ALA B 1 7 ? -11.406 -11.438 -2.855 1 98.69 7 ALA B CA 1
ATOM 698 C C . ALA B 1 7 ? -10.117 -12.016 -3.432 1 98.69 7 ALA B C 1
ATOM 700 O O . ALA B 1 7 ? -10.078 -12.43 -4.594 1 98.69 7 ALA B O 1
ATOM 701 N N . LEU B 1 8 ? -9.047 -12.047 -2.619 1 98.69 8 LEU B N 1
ATOM 702 C CA . LEU B 1 8 ? -7.773 -12.586 -3.074 1 98.69 8 LEU B CA 1
ATOM 703 C C . LEU B 1 8 ? -7.879 -14.086 -3.334 1 98.69 8 LEU B C 1
ATOM 705 O O . LEU B 1 8 ? -7.348 -14.586 -4.328 1 98.69 8 LEU B O 1
ATOM 709 N N . ARG B 1 9 ? -8.578 -14.75 -2.467 1 98.62 9 ARG B N 1
ATOM 710 C CA . ARG B 1 9 ? -8.781 -16.172 -2.678 1 98.62 9 ARG B CA 1
ATOM 711 C C . ARG B 1 9 ? -9.562 -16.438 -3.957 1 98.62 9 ARG B C 1
ATOM 713 O O . ARG B 1 9 ? -9.258 -17.359 -4.707 1 98.62 9 ARG B O 1
ATOM 720 N N . ASN B 1 10 ? -10.555 -15.648 -4.164 1 98.75 10 ASN B N 1
ATOM 721 C CA . ASN B 1 10 ? -11.32 -15.773 -5.402 1 98.75 10 ASN B CA 1
ATOM 722 C C . ASN B 1 10 ? -10.445 -15.531 -6.625 1 98.75 10 ASN B C 1
ATOM 724 O O . ASN B 1 10 ? -10.562 -16.234 -7.633 1 98.75 10 ASN B O 1
ATOM 728 N N . LEU B 1 11 ? -9.625 -14.539 -6.543 1 98.5 11 LEU B N 1
ATOM 729 C CA . LEU B 1 11 ? -8.68 -14.25 -7.613 1 98.5 11 LEU B CA 1
ATOM 730 C C . LEU B 1 11 ? -7.789 -15.461 -7.895 1 98.5 11 LEU B C 1
ATOM 732 O O . LEU B 1 11 ? -7.625 -15.859 -9.047 1 98.5 11 LEU B O 1
ATOM 736 N N . VAL B 1 12 ? -7.238 -16.047 -6.824 1 98.5 12 VAL B N 1
ATOM 737 C CA . VAL B 1 12 ? -6.352 -17.203 -6.949 1 98.5 12 VAL B CA 1
ATOM 738 C C . VAL B 1 12 ? -7.109 -18.375 -7.566 1 98.5 12 VAL B C 1
ATOM 740 O O . VAL B 1 12 ? -6.59 -19.078 -8.445 1 98.5 12 VAL B O 1
ATOM 743 N N . ASN B 1 13 ? -8.32 -18.578 -7.121 1 98.44 13 ASN B N 1
ATOM 744 C CA . ASN B 1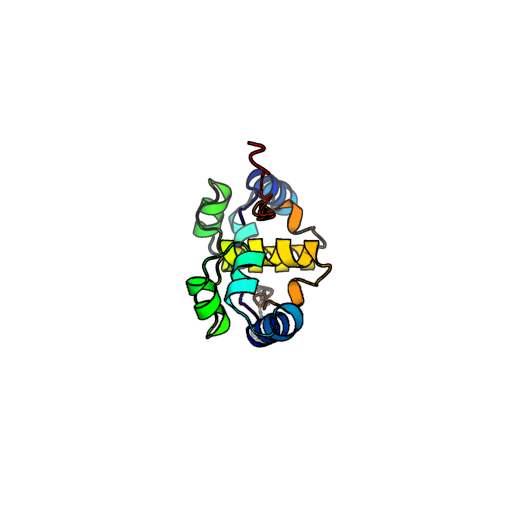 13 ? -9.133 -19.656 -7.656 1 98.44 13 ASN B CA 1
ATOM 745 C C . ASN B 1 13 ? -9.438 -19.453 -9.141 1 98.44 13 ASN B C 1
ATOM 747 O O . ASN B 1 13 ? -9.297 -20.375 -9.938 1 98.44 13 ASN B O 1
ATOM 751 N N . GLN B 1 14 ? -9.781 -18.266 -9.461 1 97.81 14 GLN B N 1
ATOM 752 C CA . GLN B 1 14 ? -10.242 -17.969 -10.812 1 97.81 14 GLN B CA 1
ATOM 753 C C . GLN B 1 14 ? -9.07 -17.891 -11.789 1 97.81 14 GLN B C 1
ATOM 755 O O . GLN B 1 14 ? -9.164 -18.391 -12.914 1 97.81 14 GLN B O 1
ATOM 760 N N . CYS B 1 15 ? -8 -17.328 -11.32 1 97.69 15 CYS B N 1
ATOM 761 C CA . CYS B 1 15 ? -6.922 -17.016 -12.25 1 97.69 15 CYS B CA 1
ATOM 762 C C . CYS B 1 15 ? -5.816 -18.062 -12.164 1 97.69 15 CYS B C 1
ATOM 764 O O . CYS B 1 15 ? -5.039 -18.234 -13.109 1 97.69 15 CYS B O 1
ATOM 766 N N . PHE B 1 16 ? -5.77 -18.766 -11.109 1 97.94 16 PHE B N 1
ATOM 767 C CA . PHE B 1 16 ? -4.648 -19.688 -10.93 1 97.94 16 PHE B CA 1
ATOM 768 C C . PHE B 1 16 ? -5.141 -21.078 -10.531 1 97.94 16 PHE B C 1
ATOM 770 O O . PHE B 1 16 ? -4.371 -21.891 -10.023 1 97.94 16 PHE B O 1
ATOM 777 N N . LYS B 1 17 ? -6.43 -21.281 -10.648 1 97.94 17 LYS B N 1
ATOM 778 C CA . LYS B 1 17 ? -7.059 -22.562 -10.344 1 97.94 17 LYS B CA 1
ATOM 779 C C . LYS B 1 17 ? -6.75 -23 -8.914 1 97.94 17 LYS B C 1
ATOM 781 O O . LYS B 1 17 ? -6.465 -24.172 -8.664 1 97.94 17 LYS B O 1
ATOM 786 N N . GLY B 1 18 ? -6.652 -22.094 -8.055 1 97.56 18 GLY B N 1
ATOM 787 C CA . GLY B 1 18 ? -6.426 -22.375 -6.645 1 97.56 18 GLY B CA 1
ATOM 788 C C . GLY B 1 18 ? -4.965 -22.609 -6.309 1 97.56 18 GLY B C 1
ATOM 789 O O . GLY B 1 18 ? -4.621 -22.859 -5.152 1 97.56 18 GLY B O 1
ATOM 790 N N . ASN B 1 19 ? -4.074 -22.453 -7.27 1 97.94 19 ASN B N 1
ATOM 791 C CA . ASN B 1 19 ? -2.654 -22.703 -7.066 1 97.94 19 ASN B CA 1
ATOM 792 C C . ASN B 1 19 ? -1.94 -21.5 -6.477 1 97.94 19 ASN B C 1
ATOM 794 O O . ASN B 1 19 ? -1.629 -20.547 -7.195 1 97.94 19 ASN B O 1
ATOM 798 N N . LYS B 1 20 ? -1.587 -21.609 -5.191 1 97.44 20 LYS B N 1
ATOM 799 C CA . LYS B 1 20 ? -0.962 -20.516 -4.465 1 97.44 20 LYS B CA 1
ATOM 800 C C . LYS B 1 20 ? 0.452 -20.25 -4.973 1 97.44 20 LYS B C 1
ATOM 802 O O . LYS B 1 20 ? 0.903 -19.094 -5.008 1 97.44 20 LYS B O 1
ATOM 807 N N . THR B 1 21 ? 1.097 -21.297 -5.383 1 97.5 21 THR B N 1
ATOM 808 C CA . THR B 1 21 ? 2.455 -21.172 -5.898 1 97.5 21 THR B CA 1
ATOM 809 C C . THR B 1 21 ? 2.473 -20.359 -7.184 1 97.5 21 THR B C 1
ATOM 811 O O . THR B 1 21 ? 3.316 -19.469 -7.352 1 97.5 21 THR B O 1
ATOM 814 N N . SER B 1 22 ? 1.554 -20.625 -8.047 1 97.81 22 SER B N 1
ATOM 815 C CA . SER B 1 22 ? 1.464 -19.891 -9.297 1 97.81 22 SER B CA 1
ATOM 816 C C . SER B 1 22 ? 1.165 -18.406 -9.047 1 97.81 22 SER B C 1
ATOM 818 O O . SER B 1 22 ? 1.725 -17.531 -9.711 1 97.81 22 SER B O 1
ATOM 820 N N . PHE B 1 23 ? 0.315 -18.156 -8.117 1 98 23 PHE B N 1
ATOM 821 C CA . PHE B 1 23 ? -0.006 -16.781 -7.754 1 98 23 PHE B CA 1
ATOM 822 C C . PHE B 1 23 ? 1.22 -16.062 -7.191 1 98 23 PHE B C 1
ATOM 824 O O . PHE B 1 23 ? 1.517 -14.93 -7.578 1 98 23 PHE B O 1
ATOM 831 N N . ALA B 1 24 ? 1.922 -16.75 -6.293 1 97.81 24 ALA B N 1
ATOM 832 C CA . ALA B 1 24 ? 3.137 -16.188 -5.699 1 97.81 24 ALA B CA 1
ATOM 833 C C . ALA B 1 24 ? 4.156 -15.828 -6.777 1 97.81 24 ALA B C 1
ATOM 835 O O . ALA B 1 24 ? 4.754 -14.75 -6.738 1 97.81 24 ALA B O 1
ATOM 836 N N . LEU B 1 25 ? 4.25 -16.703 -7.734 1 96.81 25 LEU B N 1
ATOM 837 C CA . LEU B 1 25 ? 5.18 -16.469 -8.836 1 96.81 25 LEU B CA 1
ATOM 838 C C . LEU B 1 25 ? 4.754 -15.273 -9.672 1 96.81 25 LEU B C 1
ATOM 840 O O . LEU B 1 25 ? 5.59 -14.461 -10.078 1 96.81 25 LEU B O 1
ATOM 844 N N . ALA B 1 26 ? 3.477 -15.18 -9.867 1 96.62 26 ALA B N 1
ATOM 845 C CA . ALA B 1 26 ? 2.949 -14.07 -10.656 1 96.62 26 ALA B CA 1
ATOM 846 C C . ALA B 1 26 ? 3.227 -12.727 -9.969 1 96.62 26 ALA B C 1
ATOM 848 O O . ALA B 1 26 ? 3.488 -11.727 -10.641 1 96.62 26 ALA B O 1
ATOM 849 N N . LEU B 1 27 ? 3.197 -12.734 -8.695 1 96.88 27 LEU B N 1
ATOM 850 C CA . LEU B 1 27 ? 3.426 -11.508 -7.941 1 96.88 27 LEU B CA 1
ATOM 851 C C . LEU B 1 27 ? 4.914 -11.289 -7.707 1 96.88 27 LEU B C 1
ATOM 853 O O . LEU B 1 27 ? 5.34 -10.164 -7.41 1 96.88 27 LEU B O 1
ATOM 857 N N . GLY B 1 28 ? 5.645 -12.336 -7.773 1 95.69 28 GLY B N 1
ATOM 858 C CA . GLY B 1 28 ? 7.047 -12.258 -7.395 1 95.69 28 GLY B CA 1
ATOM 859 C C . GLY B 1 28 ? 7.254 -12.203 -5.891 1 95.69 28 GLY B C 1
ATOM 860 O O . GLY B 1 28 ? 8.086 -11.438 -5.402 1 95.69 28 GLY B O 1
ATOM 861 N N . ILE B 1 29 ? 6.465 -12.953 -5.188 1 95.81 29 ILE B N 1
ATOM 862 C CA . ILE B 1 29 ? 6.547 -13.008 -3.732 1 95.81 29 ILE B CA 1
ATOM 863 C C . ILE B 1 29 ? 6.719 -14.453 -3.281 1 95.81 29 ILE B C 1
ATOM 865 O O . ILE B 1 29 ? 6.449 -15.391 -4.047 1 95.81 29 ILE B O 1
ATOM 869 N N . ASP B 1 30 ? 7.234 -14.594 -2.082 1 95.88 30 ASP B N 1
ATOM 870 C CA . ASP B 1 30 ? 7.453 -15.922 -1.514 1 95.88 30 ASP B CA 1
ATOM 871 C C . ASP B 1 30 ? 6.125 -16.641 -1.293 1 95.88 30 ASP B C 1
ATOM 873 O O . ASP B 1 30 ? 5.156 -16.047 -0.823 1 95.88 30 ASP B O 1
ATOM 877 N N . ARG B 1 31 ? 6.148 -17.938 -1.609 1 96.56 31 ARG B N 1
ATOM 878 C CA . ARG B 1 31 ? 4.945 -18.75 -1.469 1 96.56 31 ARG B CA 1
ATOM 879 C C . ARG B 1 31 ? 4.48 -18.797 -0.017 1 96.56 31 ARG B C 1
ATOM 881 O O . ARG B 1 31 ? 3.279 -18.781 0.256 1 96.56 31 ARG B O 1
ATOM 888 N N . GLY B 1 32 ? 5.484 -18.922 0.889 1 97.81 32 GLY B N 1
ATOM 889 C CA . GLY B 1 32 ? 5.133 -18.922 2.301 1 97.81 32 GLY B CA 1
ATOM 890 C C . GLY B 1 32 ? 4.41 -17.656 2.73 1 97.81 32 GLY B C 1
ATOM 891 O O . GLY B 1 32 ? 3.441 -17.719 3.49 1 97.81 32 GLY B O 1
ATOM 892 N N . GLN B 1 33 ? 4.867 -16.531 2.256 1 97.44 33 GLN B N 1
ATOM 893 C CA . GLN B 1 33 ? 4.219 -15.258 2.539 1 97.44 33 GLN B CA 1
ATOM 894 C C . GLN B 1 33 ? 2.803 -15.227 1.97 1 97.44 33 GLN B C 1
ATOM 896 O O . GLN B 1 33 ? 1.866 -14.797 2.648 1 97.44 33 GLN B O 1
ATOM 901 N N . VAL B 1 34 ? 2.646 -15.703 0.776 1 97.69 34 VAL B N 1
ATOM 902 C CA . VAL B 1 34 ? 1.338 -15.742 0.133 1 97.69 34 VAL B CA 1
ATOM 903 C C . VAL B 1 34 ? 0.385 -16.609 0.947 1 97.69 34 VAL B C 1
ATOM 905 O O . VAL B 1 34 ? -0.767 -16.234 1.179 1 97.69 34 VAL B O 1
ATOM 908 N N . SER B 1 35 ? 0.831 -17.75 1.311 1 97.94 35 SER B N 1
ATOM 909 C CA . SER B 1 35 ? -0.005 -18.656 2.082 1 97.94 35 SER B CA 1
ATOM 910 C C . SER B 1 35 ? -0.506 -18 3.363 1 97.94 35 SER B C 1
ATOM 912 O O . SER B 1 35 ? -1.684 -18.125 3.709 1 97.94 35 SER B O 1
ATOM 914 N N . LYS B 1 36 ? 0.342 -17.281 4.062 1 97.81 36 LYS B N 1
ATOM 915 C CA . LYS B 1 36 ? -0.024 -16.594 5.301 1 97.81 36 LYS B CA 1
ATOM 916 C C . LYS B 1 36 ? -1.036 -15.492 5.031 1 97.81 36 LYS B C 1
ATOM 918 O O . LYS B 1 36 ? -2.02 -15.352 5.762 1 97.81 36 LYS B O 1
ATOM 923 N N . ILE B 1 37 ? -0.763 -14.797 4.027 1 98.12 37 ILE B N 1
ATOM 924 C CA . ILE B 1 37 ? -1.646 -13.688 3.674 1 98.12 37 ILE B CA 1
ATOM 925 C C . ILE B 1 37 ? -3.039 -14.227 3.35 1 98.12 37 ILE B C 1
ATOM 927 O O . ILE B 1 37 ? -4.043 -13.695 3.832 1 98.12 37 ILE B O 1
ATOM 931 N N . LEU B 1 38 ? -3.113 -15.289 2.592 1 98.25 38 LEU B N 1
ATOM 932 C CA . LEU B 1 38 ? -4.395 -15.844 2.16 1 98.25 38 LEU B CA 1
ATOM 933 C C . LEU B 1 38 ? -5.109 -16.531 3.32 1 98.25 38 LEU B C 1
ATOM 935 O O . LEU B 1 38 ? -6.32 -16.766 3.256 1 98.25 38 LEU B O 1
ATOM 939 N N . LYS B 1 39 ? -4.344 -16.922 4.258 1 97.75 39 LYS B N 1
ATOM 940 C CA . LYS B 1 39 ? -4.938 -17.578 5.414 1 97.75 39 LYS B CA 1
ATOM 941 C C . LYS B 1 39 ? -5.59 -16.578 6.352 1 97.75 39 LYS B C 1
ATOM 943 O O . LYS B 1 39 ? -6.758 -16.719 6.715 1 97.75 39 LYS B O 1
ATOM 948 N N . ASP B 1 40 ? -4.844 -15.5 6.676 1 96.94 40 ASP B N 1
ATOM 949 C CA . ASP B 1 40 ? -5.391 -14.617 7.695 1 96.94 40 ASP B CA 1
ATOM 950 C C . ASP B 1 40 ? -4.949 -13.172 7.461 1 96.94 40 ASP B C 1
ATOM 952 O O . ASP B 1 40 ? -5.246 -12.289 8.266 1 96.94 40 ASP B O 1
ATOM 956 N N . GLY B 1 41 ? -4.305 -12.938 6.512 1 96.75 41 GLY B N 1
ATOM 957 C CA . GLY B 1 41 ? -3.943 -11.57 6.164 1 96.75 41 GLY B CA 1
ATOM 958 C C . GLY B 1 41 ? -2.615 -11.141 6.754 1 96.75 41 GLY B C 1
ATOM 959 O O . GLY B 1 41 ? -2.109 -10.062 6.434 1 96.75 41 GLY B O 1
ATOM 960 N N . THR B 1 42 ? -2.107 -12.047 7.5 1 93.88 42 THR B N 1
ATOM 961 C CA . THR B 1 42 ? -0.837 -11.703 8.133 1 93.88 42 THR B CA 1
ATOM 962 C C . THR B 1 42 ? 0.293 -11.703 7.105 1 93.88 42 THR B C 1
ATOM 964 O O . THR B 1 42 ? 0.29 -12.516 6.172 1 93.88 42 THR B O 1
ATOM 967 N N . GLY B 1 43 ? 1.203 -10.703 7.141 1 92.94 43 GLY B N 1
ATOM 968 C CA . GLY B 1 43 ? 2.342 -10.656 6.238 1 92.94 43 GLY B CA 1
ATOM 969 C C . GLY B 1 43 ? 2.115 -9.758 5.035 1 92.94 43 GLY B C 1
ATOM 970 O O . GLY B 1 43 ? 3.004 -9.602 4.195 1 92.94 43 GLY B O 1
ATOM 971 N N . ALA B 1 44 ? 0.898 -9.195 4.98 1 96.38 44 ALA B N 1
ATOM 972 C CA . ALA B 1 44 ? 0.625 -8.258 3.896 1 96.38 44 ALA B CA 1
ATOM 973 C C . ALA B 1 44 ? 1.197 -6.875 4.211 1 96.38 44 ALA B C 1
ATOM 975 O O . ALA B 1 44 ? 0.578 -6.094 4.934 1 96.38 44 ALA B O 1
ATOM 976 N N . GLY B 1 45 ? 2.355 -6.625 3.709 1 95.06 45 GLY B N 1
ATOM 977 C CA . GLY B 1 45 ? 2.992 -5.328 3.877 1 95.06 45 GLY B CA 1
ATOM 978 C C . GLY B 1 45 ? 3.131 -4.559 2.578 1 95.06 45 GLY B C 1
ATOM 979 O O . GLY B 1 45 ? 2.498 -4.902 1.577 1 95.06 45 GLY B O 1
ATOM 980 N N . ALA B 1 46 ? 3.941 -3.576 2.613 1 95.62 46 ALA B N 1
ATOM 981 C CA . ALA B 1 46 ? 4.133 -2.68 1.477 1 95.62 46 ALA B CA 1
ATOM 982 C C . ALA B 1 46 ? 4.621 -3.443 0.25 1 95.62 46 ALA B C 1
ATOM 984 O O . ALA B 1 46 ? 4.223 -3.143 -0.877 1 95.62 46 ALA B O 1
ATOM 985 N N . GLN B 1 47 ? 5.473 -4.402 0.542 1 94.62 47 GLN B N 1
ATOM 986 C CA . GLN B 1 47 ? 5.973 -5.191 -0.578 1 94.62 47 GLN B CA 1
ATOM 987 C C . GLN B 1 47 ? 4.84 -5.934 -1.28 1 94.62 47 GLN B C 1
ATOM 989 O O . GLN B 1 47 ? 4.727 -5.883 -2.508 1 94.62 47 GLN B O 1
ATOM 994 N N . PHE B 1 48 ? 4.012 -6.59 -0.512 1 96.94 48 PHE B N 1
ATOM 995 C CA . PHE B 1 48 ? 2.9 -7.352 -1.074 1 96.94 48 PHE B CA 1
ATOM 996 C C . PHE B 1 48 ? 1.941 -6.438 -1.824 1 96.94 48 PHE B C 1
ATOM 998 O O . PHE B 1 48 ? 1.582 -6.711 -2.971 1 96.94 48 PHE B O 1
ATOM 1005 N N . PHE B 1 49 ? 1.555 -5.379 -1.176 1 98 49 PHE B N 1
ATOM 1006 C CA . PHE B 1 49 ? 0.566 -4.5 -1.787 1 98 49 PHE B CA 1
ATOM 1007 C C . PHE B 1 49 ? 1.127 -3.848 -3.047 1 98 49 PHE B C 1
ATOM 1009 O O . PHE B 1 49 ? 0.397 -3.627 -4.016 1 98 49 PHE B O 1
ATOM 1016 N N . GLY B 1 50 ? 2.426 -3.537 -3.072 1 97.75 50 GLY B N 1
ATOM 1017 C CA . GLY B 1 50 ? 3.043 -3.016 -4.281 1 97.75 50 GLY B CA 1
ATOM 1018 C C . GLY B 1 50 ? 3.023 -4.004 -5.434 1 97.75 50 GLY B C 1
ATOM 1019 O O . GLY B 1 50 ? 2.664 -3.646 -6.559 1 97.75 50 GLY B O 1
ATOM 1020 N N . LYS B 1 51 ? 3.408 -5.191 -5.137 1 97.75 51 LYS B N 1
ATOM 1021 C CA . LYS B 1 51 ? 3.416 -6.234 -6.156 1 97.75 51 LYS B CA 1
ATOM 1022 C C . LYS B 1 51 ? 2.002 -6.539 -6.641 1 97.75 51 LYS B C 1
ATOM 1024 O O . LYS B 1 51 ? 1.784 -6.762 -7.836 1 97.75 51 LYS B O 1
ATOM 1029 N N . LEU B 1 52 ? 1.055 -6.547 -5.711 1 98 52 LEU B N 1
ATOM 1030 C CA . LEU B 1 52 ? -0.341 -6.766 -6.078 1 98 52 LEU B CA 1
ATOM 1031 C C . LEU B 1 52 ? -0.847 -5.645 -6.98 1 98 52 LEU B C 1
ATOM 1033 O O . LEU B 1 52 ? -1.575 -5.898 -7.941 1 98 52 LEU B O 1
ATOM 1037 N N . MET B 1 53 ? -0.46 -4.465 -6.656 1 98.19 53 MET B N 1
ATOM 1038 C CA . MET B 1 53 ? -0.868 -3.324 -7.473 1 98.19 53 MET B CA 1
ATOM 1039 C C . MET B 1 53 ? -0.336 -3.455 -8.898 1 98.19 53 MET B C 1
ATOM 1041 O O . MET B 1 53 ? -1.077 -3.258 -9.859 1 98.19 53 MET B O 1
ATOM 1045 N N . VAL B 1 54 ? 0.906 -3.797 -9.031 1 97.56 54 VAL B N 1
ATOM 1046 C CA . VAL B 1 54 ? 1.51 -3.994 -10.344 1 97.56 54 VAL B CA 1
ATOM 1047 C C . VAL B 1 54 ? 0.779 -5.109 -11.086 1 97.56 54 VAL B C 1
ATOM 1049 O O . VAL B 1 54 ? 0.456 -4.969 -12.266 1 97.56 54 VAL B O 1
ATOM 1052 N N . TYR B 1 55 ? 0.525 -6.145 -10.398 1 97.56 55 TYR B N 1
ATOM 1053 C CA . TYR B 1 55 ? -0.21 -7.25 -11 1 97.56 55 TYR B CA 1
ATOM 1054 C C . TYR B 1 55 ? -1.57 -6.789 -11.516 1 97.56 55 TYR B C 1
ATOM 1056 O O . TYR B 1 55 ? -1.971 -7.129 -12.625 1 97.56 55 TYR B O 1
ATOM 1064 N N . CYS B 1 56 ? -2.295 -6.066 -10.68 1 97.81 56 CYS B N 1
ATOM 1065 C CA . CYS B 1 56 ? -3.613 -5.574 -11.062 1 97.81 56 CYS B CA 1
ATOM 1066 C C . CYS B 1 56 ? -3.529 -4.684 -12.297 1 97.81 56 CYS B C 1
ATOM 1068 O O . CYS B 1 56 ? -4.352 -4.797 -13.203 1 97.81 56 CYS B O 1
ATOM 1070 N N . GLU B 1 57 ? -2.578 -3.854 -12.344 1 96.44 57 GLU B N 1
ATOM 1071 C CA . GLU B 1 57 ? -2.402 -2.967 -13.492 1 96.44 57 GLU B CA 1
ATOM 1072 C C . GLU B 1 57 ? -2.127 -3.76 -14.766 1 96.44 57 GLU B C 1
ATOM 1074 O O . GLU B 1 57 ? -2.709 -3.479 -15.812 1 96.44 57 GLU B O 1
ATOM 1079 N N . ASN B 1 58 ? -1.286 -4.695 -14.609 1 96.12 58 ASN B N 1
ATOM 1080 C CA . ASN B 1 58 ? -0.894 -5.492 -15.766 1 96.12 58 ASN B CA 1
ATOM 1081 C C . ASN B 1 58 ? -2.043 -6.367 -16.266 1 96.12 58 ASN B C 1
ATOM 1083 O O . ASN B 1 58 ? -2.059 -6.777 -17.422 1 96.12 58 ASN B O 1
ATOM 1087 N N . ASN B 1 59 ? -2.971 -6.637 -15.414 1 97.12 59 ASN B N 1
ATOM 1088 C CA . ASN B 1 59 ? -4.051 -7.551 -15.773 1 97.12 59 ASN B CA 1
ATOM 1089 C C . ASN B 1 59 ? -5.402 -6.844 -15.805 1 97.12 59 ASN B C 1
ATOM 1091 O O . ASN B 1 59 ? -6.445 -7.492 -15.844 1 97.12 59 ASN B O 1
ATOM 1095 N N . GLU B 1 60 ? -5.375 -5.508 -15.758 1 97.19 60 GLU B N 1
ATOM 1096 C CA . GLU B 1 60 ? -6.562 -4.6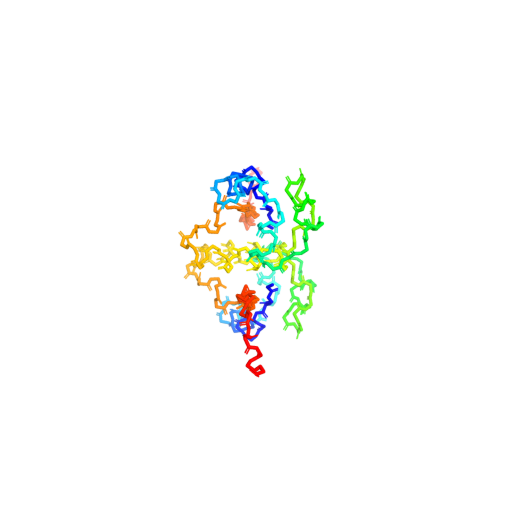64 -15.852 1 97.19 60 GLU B CA 1
ATOM 1097 C C . GLU B 1 60 ? -7.57 -5.004 -14.758 1 97.19 60 GLU B C 1
ATOM 1099 O O . GLU B 1 60 ? -8.766 -5.152 -15.031 1 97.19 60 GLU B O 1
ATOM 1104 N N . LEU B 1 61 ? -7.09 -5.262 -13.586 1 98 61 LEU B N 1
ATOM 1105 C CA . LEU B 1 61 ? -7.906 -5.469 -12.398 1 98 61 LEU B CA 1
ATOM 1106 C C . LEU B 1 61 ? -7.914 -4.223 -11.516 1 98 61 LEU B C 1
ATOM 1108 O O . LEU B 1 61 ? -6.965 -3.438 -11.539 1 98 61 LEU B O 1
ATOM 1112 N N . ASN B 1 62 ? -8.961 -4.094 -10.781 1 97.94 62 ASN B N 1
ATOM 1113 C CA . ASN B 1 62 ? -9.039 -2.982 -9.836 1 97.94 62 ASN B CA 1
ATOM 1114 C C . ASN B 1 62 ? -8.398 -3.332 -8.5 1 97.94 62 ASN B C 1
ATOM 1116 O O . ASN B 1 62 ? -8.945 -4.121 -7.727 1 97.94 62 ASN B O 1
ATOM 1120 N N . PHE B 1 63 ? -7.344 -2.768 -8.242 1 98.12 63 PHE B N 1
ATOM 1121 C CA . PHE B 1 63 ? -6.578 -2.992 -7.023 1 98.12 63 PHE B CA 1
ATOM 1122 C C . PHE B 1 63 ? -7.465 -2.838 -5.793 1 98.12 63 PHE B C 1
ATOM 1124 O O . PHE B 1 63 ? -7.34 -3.602 -4.832 1 98.12 63 PHE B O 1
ATOM 1131 N N . LYS B 1 64 ? -8.359 -1.962 -5.824 1 97.56 64 LYS B N 1
ATOM 1132 C CA . LYS B 1 64 ? -9.188 -1.631 -4.668 1 97.56 64 LYS B CA 1
ATOM 1133 C C . LYS B 1 64 ? -10.133 -2.777 -4.324 1 97.56 64 LYS B C 1
ATOM 1135 O O . LYS B 1 64 ? -10.664 -2.842 -3.213 1 97.56 64 LYS B O 1
ATOM 1140 N N . ASP B 1 65 ? -10.359 -3.658 -5.242 1 98.19 65 ASP B N 1
ATOM 1141 C CA . ASP B 1 65 ? -11.211 -4.812 -4.98 1 98.19 65 ASP B CA 1
ATOM 1142 C C . ASP B 1 65 ? -10.531 -5.793 -4.027 1 98.19 65 ASP B C 1
ATOM 1144 O O . ASP B 1 65 ? -11.195 -6.645 -3.426 1 98.19 65 ASP B O 1
ATOM 1148 N N . PHE B 1 66 ? -9.242 -5.609 -3.836 1 98.62 66 PHE B N 1
ATOM 1149 C CA . PHE B 1 66 ? -8.484 -6.648 -3.148 1 98.62 66 PHE B CA 1
ATOM 1150 C C . PHE B 1 66 ? -7.938 -6.133 -1.821 1 98.62 66 PHE B C 1
ATOM 1152 O O . PHE B 1 66 ? -7.184 -6.832 -1.141 1 98.62 66 PHE B O 1
ATOM 1159 N N . ILE B 1 67 ? -8.375 -4.883 -1.5 1 98.31 67 ILE B N 1
ATOM 1160 C CA . ILE B 1 67 ? -7.867 -4.301 -0.263 1 98.31 67 ILE B CA 1
ATOM 1161 C C . ILE B 1 67 ? -9.008 -3.643 0.507 1 98.31 67 ILE B C 1
ATOM 1163 O O . ILE B 1 67 ? -10.078 -3.396 -0.049 1 98.31 67 ILE B O 1
ATOM 1167 N N . PHE B 1 68 ? -8.766 -3.43 1.787 1 97.31 68 PHE B N 1
ATOM 1168 C CA . PHE B 1 68 ? -9.547 -2.539 2.639 1 97.31 68 PHE B CA 1
ATOM 1169 C C . PHE B 1 68 ? -8.719 -1.326 3.055 1 97.31 68 PHE B C 1
ATOM 1171 O O . PHE B 1 68 ? -7.609 -1.473 3.574 1 97.31 68 PHE B O 1
ATOM 1178 N N . LEU B 1 69 ? -9.234 -0.168 2.803 1 96.44 69 LEU B N 1
ATOM 1179 C CA . LEU B 1 69 ? -8.539 1.058 3.178 1 96.44 69 LEU B CA 1
ATOM 1180 C C . LEU B 1 69 ? -8.961 1.521 4.566 1 96.44 69 LEU B C 1
ATOM 1182 O O . LEU B 1 69 ? -10.07 1.229 5.012 1 96.44 69 LEU B O 1
ATOM 1186 N N . PRO B 1 70 ? -8.008 2.166 5.227 1 92.44 70 PRO B N 1
ATOM 1187 C CA . PRO B 1 70 ? -8.359 2.662 6.562 1 92.44 70 PRO B CA 1
ATOM 1188 C C . PRO B 1 70 ? -9.406 3.768 6.523 1 92.44 70 PRO B C 1
ATOM 1190 O O . PRO B 1 70 ? -9.523 4.484 5.527 1 92.44 70 PRO B O 1
ATOM 1193 N N . ASN B 1 71 ? -10.352 3.744 7.457 1 78.44 71 ASN B N 1
ATOM 1194 C CA . ASN B 1 71 ? -11.336 4.816 7.562 1 78.44 71 ASN B CA 1
ATOM 1195 C C . ASN B 1 71 ? -10.68 6.148 7.914 1 78.44 71 ASN B C 1
ATOM 1197 O O . ASN B 1 71 ? -9.805 6.207 8.781 1 78.44 71 ASN B O 1
ATOM 1201 N N . CYS B 1 72 ? -10.398 6.918 6.965 1 54.81 72 CYS B N 1
ATOM 1202 C CA . CYS B 1 72 ? -9.867 8.219 7.352 1 54.81 72 CYS B CA 1
ATOM 1203 C C . CYS B 1 72 ? -10.875 8.984 8.203 1 54.81 72 CYS B C 1
ATOM 1205 O O . CYS B 1 72 ? -12.031 9.133 7.816 1 54.81 72 CYS B O 1
ATOM 1207 N N . VAL B 1 73 ? -10.984 8.695 9.445 1 49.28 73 VAL B N 1
ATOM 1208 C CA . VAL B 1 73 ? -11.844 9.57 10.234 1 49.28 73 VAL B CA 1
ATOM 1209 C C . VAL B 1 73 ? -11.516 11.031 9.93 1 49.28 73 VAL B C 1
ATOM 1211 O O . VAL B 1 73 ? -10.359 11.445 10.023 1 49.28 73 VAL B O 1
ATOM 1214 N N . PRO B 1 74 ? -12.344 11.633 9.117 1 47.56 74 PRO B N 1
ATOM 1215 C CA . PRO B 1 74 ? -12.117 13.078 9.117 1 47.56 74 PRO B CA 1
ATOM 1216 C C . PRO B 1 74 ? -11.914 13.648 10.523 1 47.56 74 PRO B C 1
ATOM 1218 O O . PRO B 1 74 ? -12.656 13.297 11.445 1 47.56 74 PRO B O 1
ATOM 1221 N N . THR B 1 75 ? -10.648 13.5 10.992 1 40.5 75 THR B N 1
ATOM 1222 C CA . THR B 1 75 ? -10.555 14.188 12.273 1 40.5 75 THR B CA 1
ATOM 1223 C C . THR B 1 75 ? -11.328 15.508 12.242 1 40.5 75 THR B C 1
ATOM 1225 O O . THR B 1 75 ? -10.828 16.516 11.727 1 40.5 75 THR B O 1
ATOM 1228 N N . ARG B 1 76 ? -12.375 15.555 11.523 1 41.81 76 ARG B N 1
ATOM 1229 C CA . ARG B 1 76 ? -13.07 16.797 11.859 1 41.81 76 ARG B CA 1
ATOM 1230 C C . ARG B 1 76 ? -13.25 16.938 13.367 1 41.81 76 ARG B C 1
ATOM 1232 O O . ARG B 1 76 ? -13.797 16.031 14.023 1 41.81 76 ARG B O 1
ATOM 1239 N N . THR B 1 77 ? -12.195 17.578 14 1 38.94 77 THR B N 1
ATOM 1240 C CA . THR B 1 77 ? -12.508 18.203 15.281 1 38.94 77 THR B CA 1
ATOM 1241 C C . THR B 1 77 ? -13.938 18.75 15.289 1 38.94 77 THR B C 1
ATOM 1243 O O . THR B 1 77 ? -14.219 19.781 14.656 1 38.94 77 THR B O 1
ATOM 1246 N N . LYS B 1 78 ? -14.906 18 14.961 1 37.06 78 LYS B N 1
ATOM 1247 C CA . LYS B 1 78 ? -16.203 18.547 15.336 1 37.06 78 LYS B CA 1
ATOM 1248 C C . LYS B 1 78 ? -16.234 18.938 16.812 1 37.06 78 LYS B C 1
ATOM 1250 O O . LYS B 1 78 ? -16.094 18.078 17.688 1 37.06 78 LYS B O 1
ATOM 1255 N N . ASN B 1 79 ? -15.633 20.156 17.203 1 34.53 79 ASN B N 1
ATOM 1256 C CA . ASN B 1 79 ? -16.062 20.828 18.422 1 34.53 79 ASN B CA 1
ATOM 1257 C C . ASN B 1 79 ? -17.547 20.625 18.688 1 34.53 79 ASN B C 1
ATOM 1259 O O . ASN B 1 79 ? -18.391 21.156 17.953 1 34.53 79 ASN B O 1
ATOM 1263 N N . GLU B 1 80 ? -18.016 19.469 18.812 1 37.78 80 GLU B N 1
ATOM 1264 C CA . GLU B 1 80 ? -19.328 19.359 19.453 1 37.78 80 GLU B CA 1
ATOM 1265 C C . GLU B 1 80 ? -19.453 20.391 20.578 1 37.78 80 GLU B C 1
ATOM 1267 O O . GLU B 1 80 ? -18.641 20.406 21.516 1 37.78 80 GLU B O 1
ATOM 1272 N N . GLU B 1 81 ? -19.938 21.609 20.297 1 37.88 81 GLU B N 1
ATOM 1273 C CA . GLU B 1 81 ? -20.562 22.562 21.219 1 37.88 81 GLU B CA 1
ATOM 1274 C C . GLU B 1 81 ? -21.359 21.828 22.297 1 37.88 81 GLU B C 1
ATOM 1276 O O . GLU B 1 81 ? -22.328 21.141 22.016 1 37.88 81 GLU B O 1
ATOM 1281 N N . VAL B 1 82 ? -20.734 21.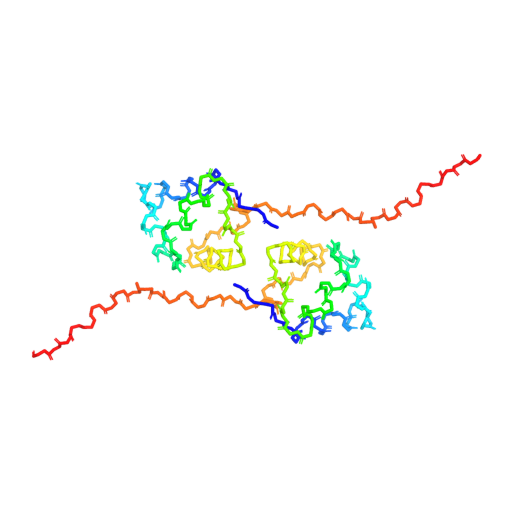094 23.156 1 41.88 82 VAL B N 1
ATOM 1282 C CA . VAL B 1 82 ? -21.438 20.812 24.406 1 41.88 82 VAL B CA 1
ATOM 1283 C C . VAL B 1 82 ? -22.219 22.047 24.844 1 41.88 82 VAL B C 1
ATOM 1285 O O . VAL B 1 82 ? -21.641 23.094 25.125 1 41.88 82 VAL B O 1
ATOM 1288 N N . ALA B 1 83 ? -23.438 22.328 24.281 1 39.66 83 ALA B N 1
ATOM 1289 C CA . ALA B 1 83 ? -24.5 23.172 24.797 1 39.66 83 ALA B CA 1
ATOM 1290 C C . ALA B 1 83 ? -24.688 22.984 26.312 1 39.66 83 ALA B C 1
ATOM 1292 O O . ALA B 1 83 ? -25 21.891 26.766 1 39.66 83 ALA B O 1
ATOM 1293 N N . SER B 1 84 ? -23.75 23.578 27.141 1 28.55 84 SER B N 1
ATOM 1294 C CA . SER B 1 84 ? -24.328 24.016 28.406 1 28.55 84 SER B CA 1
ATOM 1295 C C . SER B 1 84 ? -25.453 25.016 28.188 1 28.55 84 SER B C 1
ATOM 1297 O O . SER B 1 84 ? -25.375 25.875 27.297 1 28.55 84 SER B O 1
#

Secondary structure (DSSP, 8-state):
-EE-HHHHHHHHHHHHTT-HHHHHHHHT--HHHHHHHHHHSTT--HHHHHHHHHHHHHTT--GGGGEE----------------/-EE-HHHHHHHHHHHHTT-HHHHHHHHT--HHHHHHHHHHSTT--HHHHHHHHHHHHHTT--GGGGEE----------------

Organism: Clostridium kluyveri (strain ATCC 8527 / DSM 555 / NBRC 12016 / NCIMB 10680 / K1) (NCBI:txid431943)

Solvent-accessible surface area (backbone atoms only — not comparable to full-atom values): 9338 Å² total; per-residue (Å²): 59,41,65,29,39,70,48,45,51,48,47,33,37,72,75,41,72,59,33,59,60,58,46,14,58,71,43,71,47,56,47,70,50,45,52,39,22,62,70,73,38,48,80,59,33,30,57,50,53,22,28,48,40,51,46,18,61,77,65,76,44,66,53,68,68,38,42,42,67,53,79,70,66,70,76,62,79,67,76,70,74,74,78,126,60,41,67,28,39,71,49,47,50,49,47,32,37,73,74,39,71,58,34,60,60,60,46,14,58,71,45,69,49,57,47,70,51,46,53,40,22,62,70,72,38,49,81,59,35,28,58,50,54,21,27,48,41,51,46,17,60,75,65,76,45,66,54,69,67,39,42,42,68,54,78,69,67,70,73,61,78,67,76,70,75,75,79,122

Nearest PDB structures (foldseek):
  3op9-assembly1_A  TM=7.166E-01  e=5.834E-02  Listeria innocua
  3trb-assembly1_A  TM=7.056E-01  e=1.574E-01  Coxiella burnetii
  8ezt-assembly1_D-2  TM=5.749E-01  e=1.479E-01  Legionella pneumophila
  3cec-assembly1_A  TM=7.363E-01  e=1.468E+00  Nostoc punctiforme PCC 73102
  6xgt-assembly1_E  TM=5.136E-01  e=2.411E+00  Thermomyces lanuginosus

Sequence (168 aa):
MQPNISALRNLVNQCFKGNKTSFALALGIDRGQVSKILKDGTGAGAQFFGKLMVYCENNELNFKDFIFLPNCVPTRTKNEEVASMQPNISALRNLVNQCFKGNKTSFALALGIDRGQVSKILKDGTGAGAQFFGKLMVYCENNELNFKDFIFLPNCVPTRTKNEEVAS

Radius of gyration: 18.98 Å; Cα contacts (8 Å, |Δi|>4): 211; chains: 2; bounding box: 49×50×57 Å